Protein AF-A0A7C1S5N8-F1 (afdb_monomer)

Secondary structure (DSSP, 8-state):
----GGG--TTSTTHHHHHHHHHHHHHSTT-SEEEEE---TTS-SS--S-EEEEE-SS-HHHHHHHHHH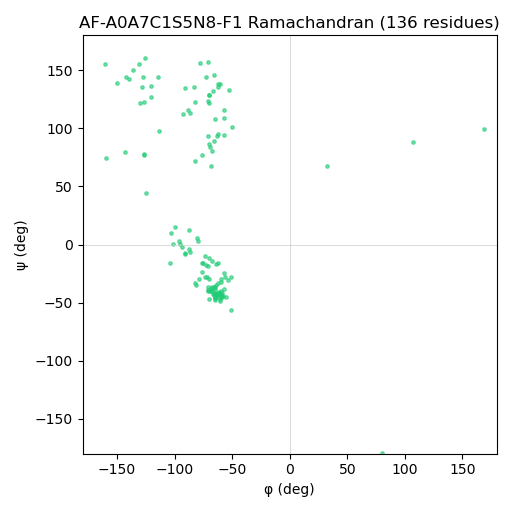HHHHHHHTTTTTS--PPPGGGTS--HHHHHHHHHHHHHHHH-TTS-----------SS--GGGTTTS--

pLDDT: mean 78.37, std 20.84, range [28.42, 96.88]

Nearest PDB structures (foldseek):
  3iuu-assembly1_A  TM=7.933E-01  e=8.643E-03  Chelativorans sp. BNC1
  7ylq-assembly1_B  TM=8.996E-01  e=4.221E-02  Sphingomonas sp. ACM-3962
  7ylq-assembly1_A  TM=8.080E-01  e=1.026E-01  Sphingomonas sp. ACM-3962
  1pu1-assembly1_A  TM=5.422E-01  e=1.473E+00  Methanothermobacter thermautotrophicus

Sequence (138 aa):
MLPHMLCQSPAHQPMKDIMDLTIVLKNSSVVLNASIIGGFPLADIPHSCLSAIVISDNGTNEAQKCCDELLDMSWVRRADFIYQIDPLFCTYIPLWILVLTIQKRANKLKNPAAPIRDLRFTSASYGKCTRCFDSMGS

Mean predicted aligned error: 13.83 Å

Solvent-accessible surface area (backbone atoms only — not comparable to full-atom values): 8488 Å² total; per-residue (Å²): 97,69,45,36,78,90,34,54,45,63,92,37,75,58,31,25,64,57,51,51,51,36,52,54,50,37,73,35,94,73,26,74,36,50,48,77,41,57,51,41,70,88,52,98,54,100,80,28,39,44,47,68,48,56,39,45,74,96,51,69,67,61,26,47,50,55,34,49,50,57,51,49,56,50,58,74,44,51,72,60,25,57,77,80,77,78,64,68,71,77,78,41,81,53,66,64,61,56,50,50,52,51,50,52,51,52,50,45,73,75,38,80,84,62,76,83,75,82,75,75,75,78,75,76,68,85,70,84,78,62,78,83,70,69,82,83,75,131

Foldseek 3Di:
DQFDPVQCDCVDPPNVVLVVLQVVLCPDLAFVHKDWDNFDNPDPDPDRHTAIDTHHDPDPPSRVVSRCVSVVSCVVCVVRSDDDDDDPCVVDPDVVVVVVVVVVVVVCVVCVPDPPPPPPPPPPPPDPPVVPPPPPDD

Structure (mmCIF, N/CA/C/O backbone):
data_AF-A0A7C1S5N8-F1
#
_entry.id   AF-A0A7C1S5N8-F1
#
loop_
_atom_site.group_PDB
_atom_site.id
_atom_site.type_symbol
_atom_site.label_atom_id
_atom_site.label_alt_id
_atom_site.label_comp_id
_atom_site.label_asym_id
_atom_site.label_entity_id
_atom_site.label_seq_id
_atom_site.pdbx_PDB_ins_code
_atom_site.Cartn_x
_atom_site.Cartn_y
_atom_site.Cartn_z
_atom_site.occupancy
_atom_site.B_iso_or_equiv
_atom_site.auth_seq_id
_atom_site.auth_comp_id
_atom_site.auth_asym_id
_atom_site.auth_atom_id
_atom_site.pdbx_PDB_model_num
ATOM 1 N N . MET A 1 1 ? -1.378 -7.671 -0.344 1.00 88.56 1 MET A N 1
ATOM 2 C CA . MET A 1 1 ? -0.650 -7.650 -1.641 1.00 88.56 1 MET A CA 1
ATOM 3 C C . MET A 1 1 ? 0.799 -7.232 -1.417 1.00 88.56 1 MET A C 1
ATOM 5 O O . MET A 1 1 ? 1.068 -6.620 -0.388 1.00 88.56 1 MET A O 1
ATOM 9 N N . LEU A 1 2 ? 1.702 -7.523 -2.359 1.00 91.38 2 LEU A N 1
ATOM 10 C CA . LEU A 1 2 ? 3.128 -7.181 -2.274 1.00 91.38 2 LEU A CA 1
ATOM 11 C C . LEU A 1 2 ? 3.487 -6.138 -3.347 1.00 91.38 2 LEU A C 1
ATOM 13 O O . LEU A 1 2 ? 3.671 -6.515 -4.505 1.00 91.38 2 LEU A O 1
ATOM 17 N N . PRO A 1 3 ? 3.542 -4.839 -3.009 1.00 93.31 3 PRO A N 1
ATOM 18 C CA . PRO A 1 3 ? 3.917 -3.815 -3.974 1.00 93.31 3 PRO A CA 1
ATOM 19 C C . PRO A 1 3 ? 5.415 -3.872 -4.279 1.00 93.31 3 PRO A C 1
ATOM 21 O O . PRO A 1 3 ? 6.226 -4.124 -3.385 1.00 93.31 3 PRO A O 1
ATOM 24 N N . HIS A 1 4 ? 5.800 -3.596 -5.527 1.00 93.56 4 HIS A N 1
ATOM 25 C CA . HIS A 1 4 ? 7.209 -3.522 -5.902 1.00 93.56 4 HIS A CA 1
ATOM 26 C C . HIS A 1 4 ? 7.920 -2.418 -5.106 1.00 93.56 4 HIS A C 1
ATOM 28 O O . HIS A 1 4 ? 7.383 -1.322 -4.957 1.00 93.56 4 HIS A O 1
ATOM 34 N N . MET A 1 5 ? 9.144 -2.673 -4.630 1.00 91.75 5 MET A N 1
ATOM 35 C CA . MET A 1 5 ? 9.863 -1.764 -3.721 1.00 91.75 5 MET A CA 1
ATOM 36 C C . MET A 1 5 ? 10.040 -0.349 -4.308 1.00 91.75 5 MET A C 1
ATOM 38 O O . MET A 1 5 ? 9.858 0.645 -3.613 1.00 91.75 5 MET A O 1
ATOM 42 N N . LEU A 1 6 ? 10.298 -0.251 -5.618 1.00 91.94 6 LEU A N 1
ATOM 43 C CA . LEU A 1 6 ? 10.418 1.030 -6.337 1.00 91.94 6 LEU A CA 1
ATOM 44 C C . LEU A 1 6 ? 9.093 1.801 -6.507 1.00 91.94 6 LEU A C 1
ATOM 46 O O . LEU A 1 6 ? 9.113 2.969 -6.879 1.00 91.94 6 LEU A O 1
ATOM 50 N N . CYS A 1 7 ? 7.950 1.177 -6.226 1.00 93.62 7 CYS A N 1
ATOM 51 C CA . CYS A 1 7 ? 6.618 1.775 -6.353 1.00 93.62 7 CYS A CA 1
ATOM 52 C C . CYS A 1 7 ? 6.021 2.187 -4.994 1.00 93.62 7 CYS A C 1
ATOM 54 O O . CYS A 1 7 ? 4.840 2.513 -4.918 1.00 93.62 7 CYS A O 1
ATOM 56 N N . GLN A 1 8 ? 6.810 2.159 -3.913 1.00 93.75 8 GLN A N 1
ATOM 57 C CA . GLN A 1 8 ? 6.351 2.488 -2.555 1.00 93.75 8 GLN A CA 1
ATOM 58 C C . GLN A 1 8 ? 6.575 3.961 -2.160 1.00 93.75 8 GLN A C 1
ATOM 60 O O . GLN A 1 8 ? 6.218 4.357 -1.053 1.00 93.75 8 GLN A O 1
ATOM 65 N N . SER A 1 9 ? 7.176 4.781 -3.028 1.00 93.75 9 SER A N 1
ATOM 66 C CA . SER A 1 9 ? 7.490 6.178 -2.704 1.00 93.75 9 SER A CA 1
ATOM 67 C C . SER A 1 9 ? 6.224 7.046 -2.603 1.00 93.75 9 SER A C 1
ATOM 69 O O . SER A 1 9 ? 5.471 7.092 -3.576 1.00 93.75 9 SER A O 1
ATOM 71 N N . PRO A 1 10 ? 6.029 7.820 -1.513 1.00 93.31 10 PRO A N 1
ATOM 72 C CA . PRO A 1 10 ? 4.936 8.793 -1.407 1.00 93.31 10 PRO A CA 1
ATOM 73 C C . PRO A 1 10 ? 4.929 9.844 -2.519 1.00 93.31 10 PRO A C 1
ATOM 75 O O . PRO A 1 10 ? 3.903 10.456 -2.791 1.00 93.31 10 PRO A O 1
ATOM 78 N N . ALA A 1 11 ? 6.088 10.109 -3.126 1.00 94.06 11 ALA A N 1
ATOM 79 C CA . ALA A 1 11 ? 6.240 11.173 -4.112 1.00 94.06 11 ALA A CA 1
ATOM 80 C C . ALA A 1 11 ? 5.639 10.813 -5.480 1.00 94.06 11 ALA A C 1
ATOM 82 O O . ALA A 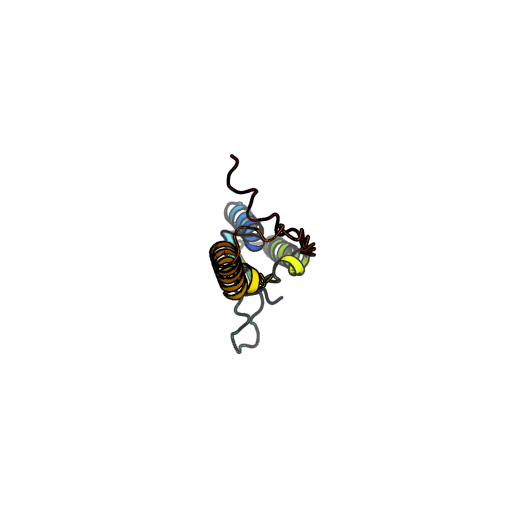1 11 ? 5.443 11.694 -6.320 1.00 94.06 11 ALA A O 1
ATOM 83 N N . HIS A 1 12 ? 5.362 9.531 -5.728 1.00 93.19 12 HIS A N 1
ATOM 84 C CA . HIS A 1 12 ? 4.948 9.035 -7.033 1.00 93.19 12 HIS A CA 1
ATOM 85 C C . HIS A 1 12 ? 3.709 8.150 -6.937 1.00 93.19 12 HIS A C 1
ATOM 87 O O . HIS A 1 12 ? 3.414 7.535 -5.912 1.00 93.19 12 HIS A O 1
ATOM 93 N N . GLN A 1 13 ? 2.980 8.074 -8.048 1.00 93.69 13 GLN A N 1
ATOM 94 C CA . GLN A 1 13 ? 1.915 7.091 -8.179 1.00 93.69 13 GLN A CA 1
ATOM 95 C C . GLN A 1 13 ? 2.503 5.672 -8.179 1.00 93.69 13 GLN A C 1
ATOM 97 O O . GLN A 1 13 ? 3.601 5.476 -8.711 1.00 93.69 13 GLN A O 1
ATOM 102 N N . PRO A 1 14 ? 1.788 4.684 -7.615 1.00 93.62 14 PRO A N 1
ATOM 103 C CA . PRO A 1 14 ? 0.416 4.771 -7.081 1.00 93.62 14 PRO A CA 1
ATOM 104 C C . PRO A 1 14 ? 0.312 5.124 -5.584 1.00 93.62 14 PRO A C 1
ATOM 106 O O . PRO A 1 14 ? -0.789 5.340 -5.082 1.00 93.62 14 PRO A O 1
ATOM 109 N N . MET A 1 15 ? 1.430 5.171 -4.852 1.00 95.06 15 MET A N 1
ATOM 110 C CA . MET A 1 15 ? 1.416 5.352 -3.394 1.00 95.06 15 MET A CA 1
ATOM 111 C C . MET A 1 15 ? 1.018 6.770 -2.967 1.00 95.06 15 MET A C 1
ATOM 113 O O . MET A 1 15 ? 0.439 6.941 -1.895 1.00 95.06 15 MET A O 1
ATOM 117 N N . LYS A 1 16 ? 1.280 7.776 -3.810 1.00 95.69 16 LYS A N 1
ATOM 118 C CA . LYS A 1 16 ? 0.918 9.171 -3.545 1.00 95.69 16 LYS A CA 1
ATOM 119 C C . LYS A 1 16 ? -0.553 9.329 -3.149 1.00 95.69 16 LYS A C 1
ATOM 121 O O . LYS A 1 16 ? -0.830 9.837 -2.070 1.00 95.69 16 LYS A O 1
ATOM 126 N N . ASP A 1 17 ? -1.484 8.859 -3.981 1.00 95.88 17 ASP A N 1
ATOM 127 C CA . ASP A 1 17 ? -2.918 9.052 -3.724 1.00 95.88 17 ASP A CA 1
ATOM 128 C C . ASP A 1 17 ? -3.375 8.329 -2.444 1.00 95.88 17 ASP A C 1
ATOM 130 O O . ASP A 1 17 ? -4.233 8.819 -1.715 1.00 95.88 17 ASP A O 1
ATOM 134 N N . ILE A 1 18 ? -2.788 7.165 -2.150 1.00 95.94 18 ILE A N 1
ATOM 135 C CA . ILE A 1 18 ? -3.111 6.374 -0.954 1.00 95.94 18 ILE A CA 1
ATOM 136 C C . ILE A 1 18 ? -2.609 7.091 0.309 1.00 95.94 18 ILE A C 1
ATOM 138 O O . ILE A 1 18 ? -3.300 7.132 1.332 1.00 95.94 18 ILE A O 1
ATOM 142 N N . MET A 1 19 ? -1.420 7.700 0.249 1.00 95.88 19 MET A N 1
ATOM 143 C CA . MET A 1 19 ? -0.921 8.535 1.343 1.00 95.88 19 MET A CA 1
ATOM 144 C C . MET A 1 19 ? -1.738 9.816 1.502 1.00 95.88 19 MET A C 1
ATOM 146 O O . MET A 1 19 ? -2.023 10.197 2.634 1.00 95.88 19 MET A O 1
ATOM 150 N N . ASP A 1 20 ? -2.162 10.444 0.406 1.00 96.31 20 ASP A N 1
ATOM 151 C CA . ASP A 1 20 ? -3.028 11.625 0.454 1.00 96.31 20 ASP A CA 1
ATOM 152 C C . ASP A 1 20 ? -4.357 11.297 1.157 1.00 96.31 20 ASP A C 1
ATOM 154 O O . ASP A 1 20 ? -4.759 12.021 2.069 1.00 96.31 20 ASP A O 1
ATOM 158 N N . LEU A 1 21 ? -4.991 10.163 0.828 1.00 94.81 21 LEU A N 1
ATOM 159 C CA . LEU A 1 21 ? -6.176 9.672 1.543 1.00 94.81 21 LEU A CA 1
ATOM 160 C C . LEU A 1 21 ? -5.881 9.430 3.030 1.00 94.81 21 LEU A C 1
ATOM 162 O O . LEU A 1 21 ? -6.646 9.854 3.893 1.00 94.81 21 LEU A O 1
ATOM 166 N N . THR A 1 22 ? -4.739 8.818 3.349 1.00 95.75 22 THR A N 1
ATOM 167 C CA . THR A 1 22 ? -4.312 8.603 4.743 1.00 95.75 22 THR A CA 1
ATOM 168 C C . THR A 1 22 ? -4.167 9.930 5.502 1.00 95.75 22 THR A C 1
ATOM 170 O O . THR A 1 22 ? -4.570 10.026 6.661 1.00 95.75 22 THR A O 1
ATOM 173 N N . ILE A 1 23 ? -3.632 10.976 4.863 1.00 95.06 23 ILE A N 1
ATOM 174 C CA . ILE A 1 23 ? -3.500 12.320 5.445 1.00 95.06 23 ILE A CA 1
ATOM 175 C C . ILE A 1 23 ? -4.876 12.952 5.674 1.00 95.06 23 ILE A C 1
ATOM 177 O O . ILE A 1 23 ? -5.097 13.541 6.733 1.00 95.06 23 ILE A O 1
ATOM 181 N N . VAL A 1 24 ? -5.802 12.815 4.722 1.00 95.00 24 VAL A N 1
ATOM 182 C CA . VAL A 1 24 ? -7.185 13.299 4.866 1.00 95.00 24 VAL A CA 1
ATOM 183 C C . VAL A 1 24 ? -7.872 12.618 6.047 1.00 95.00 24 VAL A C 1
ATOM 185 O O . VAL A 1 24 ? -8.422 13.308 6.904 1.00 95.00 24 VAL A O 1
ATOM 188 N N . LEU A 1 25 ? -7.780 11.289 6.142 1.00 91.81 25 LEU A N 1
ATOM 189 C CA . LEU A 1 25 ? -8.348 10.520 7.250 1.00 91.81 25 LEU A CA 1
ATOM 190 C C . LEU A 1 25 ? -7.743 10.943 8.587 1.00 91.81 25 LEU A C 1
ATOM 192 O O . LEU A 1 25 ? -8.481 11.235 9.523 1.00 91.81 25 LEU A O 1
ATOM 196 N N . LYS A 1 26 ? -6.416 11.076 8.661 1.00 90.62 26 LYS A 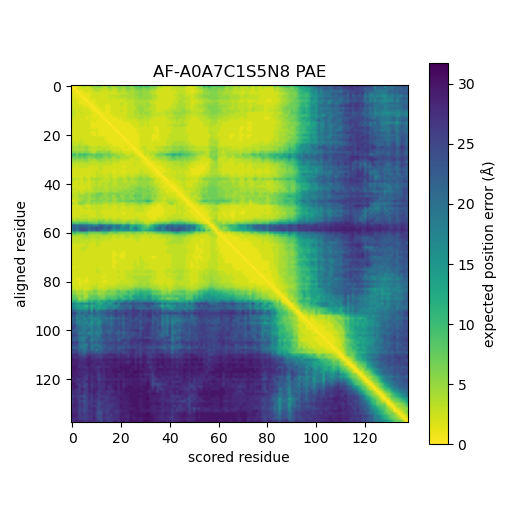N 1
ATOM 197 C CA . LYS A 1 26 ? -5.714 11.528 9.871 1.00 90.62 26 LYS A CA 1
ATOM 198 C C . LYS A 1 26 ? -6.150 12.925 10.334 1.00 90.62 26 LYS A C 1
ATOM 200 O O . LYS A 1 26 ? -6.128 13.201 11.525 1.00 90.62 26 LYS A O 1
ATOM 205 N N . ASN A 1 27 ? -6.514 13.809 9.406 1.00 91.25 27 ASN A N 1
ATOM 206 C CA . ASN A 1 27 ? -6.984 15.161 9.723 1.00 91.25 27 ASN A CA 1
ATOM 207 C C . ASN A 1 27 ? -8.495 15.225 10.011 1.00 91.25 27 ASN A C 1
ATOM 209 O O . ASN A 1 27 ? -9.001 16.284 10.381 1.00 91.25 27 ASN A O 1
ATOM 213 N N . SER A 1 28 ? -9.225 14.126 9.818 1.00 86.25 28 SER A N 1
ATOM 214 C CA . SER A 1 28 ? -10.644 14.038 10.154 1.00 86.25 28 SER A CA 1
ATOM 215 C C . SER A 1 28 ? -10.839 13.834 11.659 1.00 86.25 28 SER A C 1
ATOM 217 O O . SER A 1 28 ? -9.980 13.285 12.339 1.00 86.25 28 SER A O 1
ATOM 219 N N . SER A 1 29 ? -12.004 14.210 12.187 1.00 84.69 29 SER A N 1
ATOM 220 C CA . SER A 1 29 ? -12.378 13.909 13.577 1.00 84.69 29 SER A CA 1
ATOM 221 C C . SER A 1 29 ? -12.880 12.472 13.779 1.00 84.69 29 SER A C 1
ATOM 223 O O . SER A 1 29 ? -13.351 12.145 14.864 1.00 84.69 29 SER A O 1
ATOM 225 N N . VAL A 1 30 ? -12.865 11.638 12.731 1.00 84.44 30 VAL A N 1
ATOM 226 C CA . VAL A 1 30 ? -13.407 10.267 12.752 1.00 84.44 30 VAL A CA 1
ATOM 227 C C . VAL A 1 30 ? -12.401 9.286 13.354 1.00 84.44 30 VAL A C 1
ATOM 229 O O . VAL A 1 30 ? -12.785 8.322 14.012 1.00 84.44 30 VAL A O 1
ATOM 232 N N . VAL A 1 31 ? -11.106 9.533 13.148 1.00 90.06 31 VAL A N 1
ATOM 233 C CA . VAL A 1 31 ? -10.016 8.674 13.620 1.00 90.06 31 VAL A CA 1
ATOM 234 C C . VAL A 1 31 ? -9.009 9.511 14.402 1.00 90.06 31 VAL A C 1
ATOM 236 O O . VAL A 1 31 ? -8.742 10.659 14.067 1.00 90.06 31 VAL A O 1
ATOM 239 N N . LEU A 1 32 ? -8.432 8.932 15.451 1.00 91.31 32 LEU A N 1
ATOM 240 C CA . LEU A 1 32 ? -7.333 9.532 16.206 1.00 91.31 32 LEU A CA 1
ATOM 241 C C . LEU A 1 32 ? -6.039 9.535 15.390 1.00 91.31 32 LEU A C 1
ATOM 243 O O . LEU A 1 32 ? -5.228 10.452 15.507 1.00 91.31 32 LEU A O 1
ATOM 247 N N . ASN A 1 33 ? -5.813 8.479 14.603 1.00 92.31 33 ASN A N 1
ATOM 248 C CA . ASN A 1 33 ? -4.643 8.372 13.741 1.00 92.31 33 ASN A CA 1
ATOM 249 C C . ASN A 1 3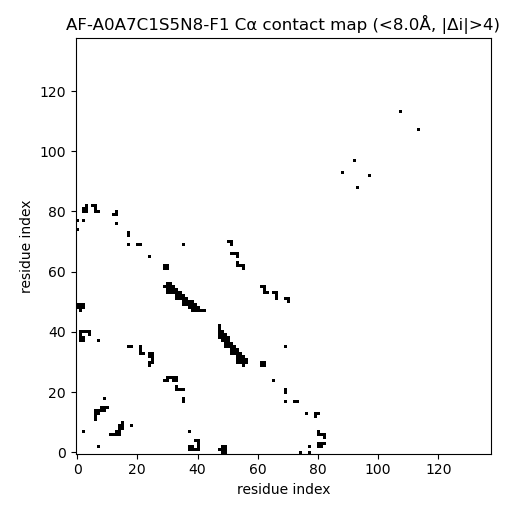3 ? -4.852 7.340 12.624 1.00 92.31 33 ASN A C 1
ATOM 251 O O . ASN A 1 33 ? -5.614 6.388 12.783 1.00 92.31 33 ASN A O 1
ATOM 255 N N . ALA A 1 34 ? -4.122 7.495 11.522 1.00 94.19 34 ALA A N 1
ATOM 256 C CA . ALA A 1 34 ? -4.082 6.543 10.419 1.00 94.19 34 ALA A CA 1
ATOM 257 C C . ALA A 1 34 ? -2.663 6.448 9.841 1.00 94.19 34 ALA A C 1
ATOM 259 O O . ALA A 1 34 ? -1.921 7.432 9.790 1.00 94.19 34 ALA A O 1
ATOM 260 N N . SER A 1 35 ? -2.256 5.257 9.416 1.00 94.62 35 SER A N 1
ATOM 261 C CA . SER A 1 35 ? -0.953 4.993 8.805 1.00 94.62 35 SER A CA 1
ATOM 262 C C . SER A 1 35 ? -1.044 3.847 7.806 1.00 94.62 35 SER A C 1
ATOM 264 O O . SER A 1 35 ? -1.688 2.835 8.066 1.00 94.62 35 SER A O 1
ATOM 266 N N . ILE A 1 36 ? -0.363 3.997 6.672 1.00 94.75 36 ILE A N 1
ATOM 267 C CA . ILE A 1 36 ? -0.272 2.991 5.613 1.00 94.75 36 ILE A CA 1
ATOM 268 C C . ILE A 1 36 ? 1.195 2.613 5.409 1.00 94.75 36 ILE A C 1
ATOM 270 O O . ILE A 1 36 ? 2.075 3.475 5.396 1.00 94.75 36 ILE A O 1
ATOM 274 N N . ILE A 1 37 ? 1.473 1.319 5.276 1.00 92.56 37 ILE A N 1
ATOM 275 C CA . ILE A 1 37 ? 2.826 0.773 5.164 1.00 92.56 37 ILE A CA 1
ATOM 276 C C . ILE A 1 37 ? 2.886 -0.085 3.905 1.00 92.56 37 ILE A C 1
ATOM 278 O O . ILE A 1 37 ? 2.140 -1.052 3.780 1.00 92.56 37 ILE A O 1
ATOM 282 N N . GLY A 1 38 ? 3.803 0.235 2.985 1.00 91.81 38 GLY A N 1
ATOM 283 C CA . GLY A 1 38 ? 3.984 -0.498 1.723 1.00 91.81 38 GLY A CA 1
ATOM 284 C C . GLY A 1 38 ? 4.400 -1.966 1.890 1.00 91.81 38 GLY A C 1
ATOM 285 O O . GLY A 1 38 ? 4.252 -2.758 0.966 1.00 91.81 38 GLY A O 1
ATOM 286 N N . GLY A 1 39 ? 4.874 -2.352 3.072 1.00 90.75 39 GLY A N 1
ATOM 287 C CA . GLY A 1 39 ? 5.360 -3.698 3.357 1.00 90.75 39 GLY A CA 1
ATOM 288 C C . GLY A 1 39 ? 6.786 -3.927 2.855 1.00 90.75 39 GLY A C 1
ATOM 289 O O . GLY A 1 39 ? 7.426 -3.042 2.286 1.00 90.75 39 GLY A O 1
ATOM 290 N N . PHE A 1 40 ? 7.290 -5.139 3.071 1.00 91.12 40 PHE A N 1
ATOM 291 C CA . PHE A 1 40 ? 8.687 -5.501 2.827 1.00 91.12 40 PHE A CA 1
ATOM 292 C C . PHE A 1 40 ? 8.761 -6.733 1.917 1.00 91.12 40 PHE A C 1
ATOM 294 O O . PHE A 1 40 ? 8.996 -7.836 2.403 1.00 91.12 40 PHE A O 1
ATOM 301 N N . PRO A 1 41 ? 8.565 -6.584 0.593 1.00 89.81 41 PRO A N 1
ATOM 302 C CA . PRO A 1 41 ? 8.388 -7.717 -0.322 1.00 89.81 41 PRO A CA 1
ATOM 303 C C . PRO A 1 41 ? 9.612 -8.637 -0.442 1.00 89.81 41 PRO A C 1
ATOM 305 O O . PRO A 1 41 ? 9.475 -9.755 -0.923 1.00 89.81 41 PRO A O 1
ATOM 308 N N . LEU A 1 42 ? 10.795 -8.174 -0.022 1.00 91.62 42 LEU A N 1
ATOM 309 C CA . LEU A 1 42 ? 12.034 -8.960 -0.008 1.00 91.62 42 LEU A CA 1
ATOM 310 C C . LEU A 1 42 ? 12.406 -9.493 1.386 1.00 91.62 42 LEU A C 1
ATOM 312 O O . LEU A 1 42 ? 13.452 -10.119 1.529 1.00 91.62 42 LEU A O 1
ATOM 316 N N . ALA A 1 43 ? 11.605 -9.214 2.418 1.00 91.31 43 ALA A N 1
ATOM 317 C CA . ALA A 1 43 ? 11.861 -9.721 3.761 1.00 91.31 43 ALA A CA 1
ATOM 318 C C . ALA A 1 43 ? 11.325 -11.150 3.914 1.00 91.31 43 ALA A C 1
ATOM 320 O O . ALA A 1 43 ? 10.191 -11.439 3.529 1.00 91.31 43 ALA A O 1
ATOM 321 N N . ASP A 1 44 ? 12.125 -12.017 4.531 1.00 92.50 44 ASP A N 1
ATOM 322 C CA . ASP A 1 44 ? 11.743 -13.389 4.878 1.00 92.50 44 ASP A CA 1
ATOM 323 C C . ASP A 1 44 ? 10.943 -13.409 6.192 1.00 92.50 44 ASP A C 1
ATOM 325 O O . ASP A 1 44 ? 11.451 -13.744 7.262 1.00 92.50 44 ASP A O 1
ATOM 329 N N . ILE A 1 45 ? 9.696 -12.931 6.129 1.00 90.88 45 ILE A N 1
ATOM 330 C CA . ILE A 1 45 ? 8.756 -12.897 7.257 1.00 90.88 45 ILE A CA 1
ATOM 331 C C . ILE A 1 45 ? 7.353 -13.348 6.812 1.00 90.88 45 ILE A C 1
ATOM 333 O O . ILE A 1 45 ? 6.965 -13.083 5.672 1.00 90.88 45 ILE A O 1
ATOM 337 N N . PRO A 1 46 ? 6.537 -13.952 7.701 1.00 85.88 46 PRO A N 1
ATOM 338 C CA . PRO A 1 46 ? 5.205 -14.455 7.338 1.00 85.88 46 PRO A CA 1
ATOM 339 C C . PRO A 1 46 ? 4.232 -13.392 6.801 1.00 85.88 46 PRO A C 1
ATOM 341 O O . PRO A 1 46 ? 3.353 -13.697 5.997 1.00 85.88 46 PRO A O 1
ATOM 344 N N . HIS A 1 47 ? 4.371 -12.139 7.245 1.00 86.50 47 HIS A N 1
ATOM 345 C CA . HIS A 1 47 ? 3.451 -11.047 6.919 1.00 86.50 47 HIS A CA 1
ATOM 346 C C . HIS A 1 47 ? 4.207 -9.840 6.347 1.00 86.50 47 HIS A C 1
ATOM 348 O O . HIS A 1 47 ? 4.424 -8.841 7.024 1.00 86.50 47 HIS A O 1
ATOM 354 N N . SER A 1 48 ? 4.609 -9.933 5.079 1.00 88.25 48 SER A N 1
ATOM 355 C CA . SER A 1 48 ? 5.339 -8.880 4.350 1.00 88.25 48 SER A CA 1
ATOM 356 C C . SER A 1 48 ? 4.450 -7.960 3.496 1.00 88.25 48 SER A C 1
ATOM 358 O O . SER A 1 48 ? 4.954 -7.087 2.787 1.00 88.25 48 SER A O 1
ATOM 360 N N . CYS A 1 49 ? 3.128 -8.149 3.548 1.00 90.06 49 CYS A N 1
ATOM 361 C CA . CYS A 1 49 ? 2.156 -7.429 2.726 1.00 90.06 49 CYS A CA 1
ATOM 362 C C . CYS A 1 49 ? 1.983 -5.955 3.122 1.00 90.06 49 CYS A C 1
ATOM 364 O O . CYS A 1 49 ? 2.179 -5.572 4.277 1.00 90.06 49 CYS A O 1
ATOM 366 N N . LEU A 1 50 ? 1.515 -5.150 2.160 1.00 93.94 50 LEU A N 1
ATOM 367 C CA . LEU A 1 50 ? 0.993 -3.811 2.436 1.00 93.94 50 LEU A CA 1
ATOM 368 C C . LEU A 1 50 ? -0.087 -3.883 3.520 1.00 93.94 50 LEU A C 1
ATOM 370 O O . LEU A 1 50 ? -0.972 -4.738 3.448 1.00 93.94 50 LEU A O 1
ATOM 374 N N . SER A 1 51 ? 0.018 -2.996 4.505 1.00 94.06 51 SER A N 1
ATOM 375 C CA . SER A 1 51 ? -0.790 -3.020 5.725 1.00 94.06 51 SER A CA 1
ATOM 376 C C . SER A 1 51 ? -1.209 -1.606 6.126 1.00 94.06 51 SER A C 1
ATOM 378 O O . SER A 1 51 ? -0.419 -0.669 6.001 1.00 94.06 51 SER A O 1
ATOM 380 N N . ALA A 1 52 ? -2.435 -1.462 6.629 1.00 95.19 52 ALA A N 1
ATOM 381 C CA . ALA A 1 52 ? -2.995 -0.213 7.136 1.00 95.19 52 ALA A CA 1
ATOM 382 C C . ALA A 1 52 ? -3.252 -0.329 8.644 1.00 95.19 52 ALA A C 1
ATOM 384 O O . ALA A 1 52 ? -3.615 -1.394 9.141 1.00 95.19 52 ALA A O 1
ATOM 385 N N . ILE A 1 53 ? -3.047 0.765 9.370 1.00 93.81 53 ILE A N 1
ATOM 386 C CA . ILE A 1 53 ? -3.290 0.876 10.807 1.00 93.81 53 ILE A CA 1
ATOM 387 C C . ILE A 1 53 ? -4.130 2.128 11.020 1.00 93.81 53 ILE A C 1
ATOM 389 O O . ILE A 1 53 ? -3.712 3.224 10.653 1.00 93.81 53 ILE A O 1
ATOM 393 N N . VAL A 1 54 ? -5.303 1.969 11.625 1.00 93.44 54 VAL A N 1
ATOM 394 C CA . VAL A 1 54 ? -6.219 3.066 11.945 1.00 93.44 54 VAL A CA 1
ATOM 395 C C . VAL A 1 54 ? -6.602 2.964 13.415 1.00 93.44 54 VAL A C 1
ATOM 397 O O . VAL A 1 54 ? -6.870 1.876 13.920 1.00 93.44 54 VAL A O 1
ATOM 400 N N . ILE A 1 55 ? -6.595 4.097 14.109 1.00 91.56 55 ILE A N 1
ATOM 401 C CA . ILE A 1 55 ? -6.885 4.215 15.538 1.00 91.56 55 ILE A CA 1
ATOM 402 C C . ILE A 1 55 ? -8.083 5.155 15.679 1.00 91.56 55 ILE A C 1
ATOM 404 O O . ILE A 1 55 ? -8.023 6.269 15.170 1.00 91.56 55 ILE A O 1
ATOM 408 N N . SER A 1 56 ? -9.144 4.750 16.377 1.00 90.31 56 SER A N 1
ATOM 409 C CA . SER A 1 56 ? -10.292 5.600 16.735 1.00 90.31 56 SER A CA 1
ATOM 410 C C . SER A 1 56 ? -10.545 5.573 18.242 1.00 90.31 56 SER A C 1
ATOM 412 O O . SER A 1 56 ? -10.086 4.668 18.940 1.00 90.31 56 SER A O 1
ATOM 414 N N . ASP A 1 57 ? -11.273 6.577 18.733 1.00 84.38 57 ASP A N 1
ATOM 415 C CA . ASP A 1 57 ? -11.837 6.564 20.081 1.00 84.38 57 ASP A CA 1
ATOM 416 C C . ASP A 1 57 ? -13.244 5.951 20.038 1.00 84.38 57 ASP A C 1
ATOM 418 O O . ASP A 1 57 ? -14.025 6.276 19.146 1.00 84.38 57 ASP A O 1
ATOM 422 N N . ASN A 1 58 ? -13.539 5.045 20.974 1.00 67.75 58 ASN A N 1
ATOM 423 C CA . ASN A 1 58 ? -14.852 4.434 21.226 1.00 67.75 58 ASN A CA 1
ATOM 424 C C . ASN A 1 58 ? -15.760 4.233 19.983 1.00 67.75 58 ASN A C 1
ATOM 426 O O . ASN A 1 58 ? -16.824 4.833 19.856 1.00 67.75 58 ASN A O 1
ATOM 430 N N . GLY A 1 59 ? -15.360 3.344 19.067 1.00 63.72 59 GLY A N 1
ATOM 431 C CA . GLY A 1 59 ? -16.155 2.991 17.884 1.00 63.72 59 GLY A CA 1
ATOM 432 C C . GLY A 1 59 ? -15.338 2.182 16.882 1.00 63.72 59 GLY A C 1
ATOM 433 O O . GLY A 1 59 ? -14.521 2.728 16.142 1.00 63.72 59 GLY A O 1
ATOM 434 N N . THR A 1 60 ? -15.502 0.858 16.887 1.00 66.56 60 THR A N 1
ATOM 435 C CA . THR A 1 60 ? -14.722 -0.057 16.033 1.00 66.56 60 THR A CA 1
ATOM 436 C C . THR A 1 60 ? -15.141 -0.006 14.566 1.00 66.56 60 THR A C 1
ATOM 438 O O . THR A 1 60 ? -14.318 -0.249 13.688 1.00 66.56 60 THR A O 1
ATOM 441 N N . ASN A 1 61 ? -16.403 0.323 14.279 1.00 85.19 61 ASN A N 1
ATOM 442 C CA . ASN A 1 61 ? -16.938 0.259 12.920 1.00 85.19 61 ASN A CA 1
ATOM 443 C C . ASN A 1 61 ? -16.364 1.344 12.005 1.00 85.19 61 ASN A C 1
ATOM 445 O O . ASN A 1 61 ? -16.107 1.075 10.836 1.00 85.19 61 ASN A O 1
ATOM 449 N N . GLU A 1 62 ? -16.167 2.560 12.501 1.00 87.12 62 GLU A N 1
ATOM 450 C CA . GLU A 1 62 ? -15.648 3.680 11.715 1.00 87.12 62 GLU A CA 1
ATOM 451 C C . GLU A 1 62 ? -14.169 3.479 11.374 1.00 87.12 62 GLU A C 1
ATOM 453 O O . GLU A 1 62 ? -13.793 3.588 10.209 1.00 87.12 62 GLU A O 1
ATOM 458 N N . ALA A 1 63 ? -13.342 3.098 12.356 1.00 90.19 63 ALA A N 1
ATOM 459 C CA . ALA A 1 63 ? -11.933 2.788 12.108 1.00 90.19 63 ALA A CA 1
ATOM 460 C C . ALA A 1 63 ? -11.762 1.610 11.148 1.00 90.19 63 ALA A C 1
ATOM 462 O O . ALA A 1 63 ? -10.909 1.671 10.262 1.00 90.19 63 ALA A O 1
ATOM 463 N N . GLN A 1 64 ? -12.582 0.564 11.295 1.00 92.12 64 GLN A N 1
ATOM 464 C CA . GLN A 1 64 ? -12.542 -0.577 10.388 1.00 92.12 64 GLN A CA 1
ATOM 465 C C . GLN A 1 64 ? -12.895 -0.151 8.961 1.00 92.12 64 GLN A C 1
ATOM 467 O O . GLN A 1 64 ? -12.145 -0.470 8.049 1.00 92.12 64 GLN A O 1
ATOM 472 N N . LYS A 1 65 ? -13.947 0.656 8.769 1.00 93.00 65 LYS A N 1
ATOM 473 C CA . LYS A 1 65 ? -14.311 1.190 7.446 1.00 93.00 65 LYS A CA 1
ATOM 474 C C . LYS A 1 65 ? -13.183 2.000 6.813 1.00 93.00 65 LYS A C 1
ATOM 476 O O . LYS A 1 65 ? -12.898 1.806 5.640 1.00 93.00 65 LYS A O 1
ATOM 481 N N . CYS A 1 66 ? -12.525 2.874 7.574 1.00 93.25 66 CYS A N 1
ATOM 482 C CA . CYS A 1 66 ? -11.387 3.645 7.067 1.00 93.25 66 CYS A CA 1
ATOM 483 C C . CYS A 1 66 ? -10.187 2.749 6.718 1.00 93.25 66 CYS A C 1
ATOM 485 O O . CYS A 1 66 ? -9.475 3.009 5.749 1.00 93.25 66 CYS A O 1
ATOM 487 N N . CYS A 1 67 ? -9.951 1.695 7.504 1.00 94.75 67 CYS A N 1
ATOM 488 C CA . CYS A 1 67 ? -8.913 0.706 7.224 1.00 94.75 67 CYS A CA 1
ATOM 489 C C . CYS A 1 67 ? -9.221 -0.061 5.931 1.00 94.75 67 CYS A C 1
ATOM 491 O O . CYS A 1 67 ? -8.365 -0.152 5.049 1.00 94.75 67 CYS A O 1
ATOM 493 N N . ASP A 1 68 ? -10.456 -0.541 5.796 1.00 95.50 68 ASP A N 1
ATOM 494 C CA . ASP A 1 68 ? -10.940 -1.257 4.618 1.00 95.50 68 ASP A CA 1
ATOM 495 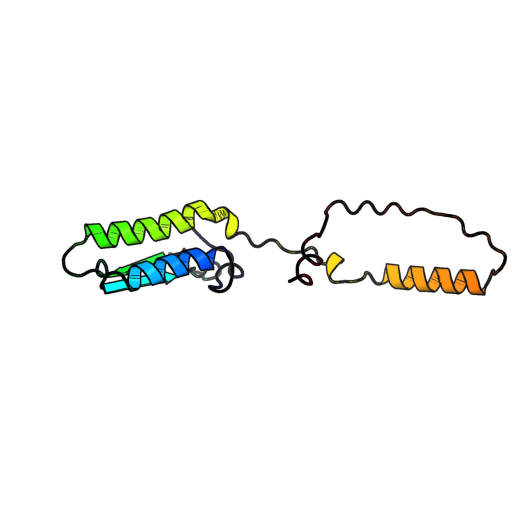C C . ASP A 1 68 ? -10.864 -0.363 3.376 1.00 95.50 68 ASP A C 1
ATOM 497 O O . ASP A 1 68 ? -10.349 -0.796 2.354 1.00 95.50 68 ASP A O 1
ATOM 501 N N . GLU A 1 69 ? -11.246 0.914 3.477 1.00 95.50 69 GLU A N 1
ATOM 502 C CA . GLU A 1 69 ? -11.157 1.885 2.378 1.00 95.50 69 GLU A CA 1
ATOM 503 C C . GLU A 1 69 ? -9.716 2.060 1.865 1.00 95.50 69 GLU A C 1
ATOM 505 O O . GLU A 1 69 ? -9.467 2.019 0.656 1.00 95.50 69 GLU A O 1
ATOM 510 N N . LEU A 1 70 ? -8.739 2.199 2.771 1.00 95.62 70 LEU A N 1
ATOM 511 C CA . LEU A 1 70 ? -7.319 2.299 2.412 1.00 95.62 70 LEU A CA 1
ATOM 512 C C . LEU A 1 70 ? -6.804 1.020 1.738 1.00 95.62 70 LEU A C 1
ATOM 514 O O . LEU A 1 70 ? -6.048 1.079 0.757 1.00 95.62 70 LEU A O 1
ATOM 518 N N . LEU A 1 71 ? -7.188 -0.143 2.265 1.00 95.94 71 LEU A N 1
ATOM 519 C CA . LEU A 1 71 ? -6.769 -1.440 1.738 1.00 95.94 71 LEU A CA 1
ATOM 520 C C . LEU A 1 71 ? -7.427 -1.741 0.390 1.00 95.94 71 LEU A C 1
ATOM 522 O O . LEU A 1 71 ? -6.740 -2.204 -0.524 1.00 95.94 71 LEU A O 1
ATOM 526 N N . ASP A 1 72 ? -8.703 -1.412 0.229 1.00 96.88 72 ASP A N 1
ATOM 527 C CA . ASP A 1 72 ? -9.463 -1.579 -1.006 1.00 96.88 72 ASP A CA 1
ATOM 528 C C . ASP A 1 72 ? -8.913 -0.686 -2.112 1.00 96.88 72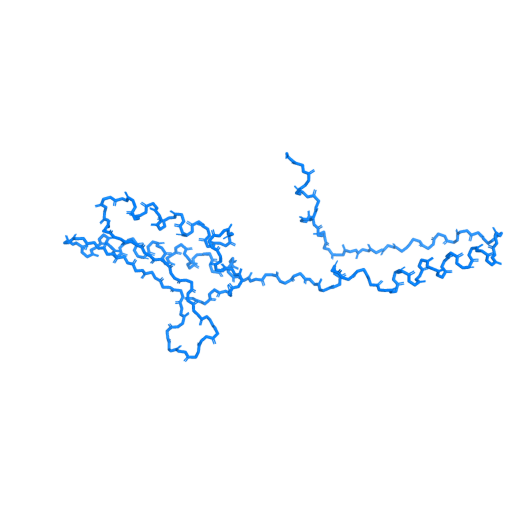 ASP A C 1
ATOM 530 O O . ASP A 1 72 ? -8.643 -1.169 -3.215 1.00 96.88 72 ASP A O 1
ATOM 534 N N . MET A 1 73 ? -8.645 0.591 -1.820 1.00 95.81 73 MET A N 1
ATOM 535 C CA . MET A 1 73 ? -7.993 1.496 -2.770 1.00 95.81 73 MET A CA 1
ATOM 536 C C . MET A 1 73 ? -6.656 0.922 -3.246 1.00 95.81 73 MET A C 1
ATOM 538 O O . MET A 1 73 ? -6.357 0.903 -4.445 1.00 95.81 73 MET A O 1
ATOM 542 N N . SER A 1 74 ? -5.864 0.409 -2.305 1.00 95.12 74 SER A N 1
ATOM 543 C CA . SER A 1 74 ? -4.578 -0.217 -2.600 1.00 95.12 74 SER A CA 1
ATOM 544 C C . SER A 1 74 ? -4.757 -1.472 -3.468 1.00 95.12 74 SER A C 1
ATOM 546 O O . SER A 1 74 ? -4.037 -1.664 -4.449 1.00 95.12 74 SER A O 1
ATOM 548 N N . TRP A 1 75 ? -5.747 -2.310 -3.160 1.00 95.56 75 TRP A N 1
ATOM 549 C CA . TRP A 1 75 ? -6.034 -3.556 -3.872 1.00 95.56 75 TRP A CA 1
ATOM 550 C C . TRP A 1 75 ? -6.565 -3.345 -5.294 1.00 95.56 75 TRP A C 1
ATOM 552 O O . TRP A 1 75 ? -6.173 -4.065 -6.224 1.00 95.56 75 TRP A O 1
ATOM 562 N N . VAL A 1 76 ? -7.430 -2.350 -5.493 1.00 96.50 76 VAL A N 1
ATOM 563 C CA . VAL A 1 76 ? -7.924 -1.944 -6.818 1.00 96.50 76 VAL A CA 1
ATOM 564 C C . VAL A 1 76 ? -6.751 -1.533 -7.706 1.00 96.50 76 VAL A C 1
ATOM 566 O O . VAL A 1 76 ? -6.672 -1.963 -8.856 1.00 96.50 76 VAL A O 1
ATOM 569 N N . ARG A 1 77 ? -5.784 -0.799 -7.147 1.00 94.50 77 ARG A N 1
ATOM 570 C CA . ARG A 1 77 ? -4.589 -0.309 -7.852 1.00 94.50 77 ARG A CA 1
ATOM 571 C C . ARG A 1 77 ? -3.413 -1.283 -7.860 1.00 94.50 77 ARG A C 1
ATOM 573 O O . ARG A 1 77 ? -2.312 -0.910 -8.250 1.00 94.50 77 ARG A O 1
ATOM 580 N N . ARG A 1 78 ? -3.605 -2.552 -7.485 1.00 94.94 78 ARG A N 1
ATOM 581 C CA . ARG A 1 78 ? -2.512 -3.546 -7.399 1.00 94.94 78 ARG A CA 1
ATOM 582 C C . ARG A 1 78 ? -1.676 -3.684 -8.680 1.00 94.94 78 ARG A C 1
ATOM 584 O O . ARG A 1 78 ? -0.496 -4.000 -8.592 1.00 94.94 78 ARG A O 1
ATOM 591 N N . ALA A 1 79 ? -2.270 -3.455 -9.854 1.00 95.06 79 ALA A N 1
ATOM 592 C CA . ALA A 1 79 ? -1.562 -3.504 -11.134 1.00 95.06 79 ALA A CA 1
ATOM 593 C C . ALA A 1 79 ? -0.578 -2.331 -11.315 1.00 95.06 79 ALA A C 1
ATOM 595 O O . ALA A 1 79 ? 0.471 -2.506 -11.930 1.00 95.06 79 ALA A O 1
ATOM 596 N N . ASP A 1 80 ? -0.872 -1.173 -10.720 1.00 94.56 80 ASP A N 1
ATOM 597 C CA . ASP A 1 80 ? -0.031 0.029 -10.792 1.00 94.56 80 ASP A CA 1
ATOM 598 C C . ASP A 1 80 ? 1.242 -0.109 -9.940 1.00 94.56 80 ASP A C 1
ATOM 600 O O . ASP A 1 80 ? 2.218 0.612 -10.135 1.00 94.56 80 ASP A O 1
ATOM 604 N N . PHE A 1 81 ? 1.258 -1.059 -9.001 1.00 93.94 81 PHE A N 1
ATOM 605 C CA . PHE A 1 81 ? 2.427 -1.391 -8.187 1.00 93.94 81 PHE A CA 1
ATOM 606 C C . PHE A 1 81 ? 3.436 -2.304 -8.900 1.00 93.94 81 PHE A C 1
ATOM 608 O O . PHE A 1 81 ? 4.411 -2.737 -8.279 1.00 93.94 81 PHE A O 1
ATOM 615 N N . ILE A 1 82 ? 3.222 -2.606 -10.183 1.00 93.19 82 ILE A N 1
ATOM 616 C CA . ILE A 1 82 ? 4.177 -3.328 -11.024 1.00 93.19 82 ILE A CA 1
ATOM 617 C C . ILE A 1 82 ? 5.147 -2.317 -11.633 1.00 93.19 82 ILE A C 1
ATOM 619 O O . ILE A 1 82 ? 4.775 -1.506 -12.483 1.00 93.19 82 ILE A O 1
ATOM 623 N N . TYR A 1 83 ? 6.413 -2.395 -11.227 1.00 91.62 83 TYR A N 1
ATOM 624 C CA . TYR A 1 83 ? 7.458 -1.553 -11.796 1.00 91.62 83 TYR A CA 1
ATOM 625 C C . TYR A 1 83 ? 7.759 -1.963 -13.241 1.00 91.62 83 TYR A C 1
ATOM 627 O O . TYR A 1 83 ? 8.130 -3.105 -13.512 1.00 91.62 83 TYR A O 1
ATOM 635 N N . GLN A 1 84 ? 7.607 -1.014 -14.164 1.00 89.94 84 GLN A N 1
ATOM 636 C CA . GLN A 1 84 ? 7.971 -1.193 -15.565 1.00 89.94 84 GLN A CA 1
ATOM 637 C C . GLN A 1 84 ? 9.434 -0.800 -15.747 1.00 89.94 84 GLN A C 1
ATOM 639 O O . GLN A 1 84 ? 9.807 0.352 -15.534 1.00 89.94 84 GLN A O 1
ATOM 644 N N . ILE A 1 85 ? 10.257 -1.778 -16.114 1.00 87.62 85 ILE A N 1
ATOM 645 C CA . ILE A 1 85 ? 11.680 -1.573 -16.368 1.00 87.62 85 ILE A CA 1
ATOM 646 C C . ILE A 1 85 ? 11.834 -1.031 -17.786 1.00 87.62 85 ILE A C 1
ATOM 648 O O . ILE A 1 85 ? 11.428 -1.690 -18.747 1.00 87.62 85 ILE A O 1
ATOM 652 N N . ASP A 1 86 ? 12.464 0.135 -17.921 1.00 84.75 86 ASP A N 1
ATOM 653 C CA . ASP A 1 86 ? 12.882 0.614 -19.232 1.00 84.75 86 ASP A CA 1
ATOM 654 C C . ASP A 1 86 ? 13.986 -0.299 -19.785 1.00 84.75 86 ASP A C 1
ATOM 656 O O . ASP A 1 86 ? 14.953 -0.615 -19.080 1.00 84.75 86 ASP A O 1
ATOM 660 N N . PRO A 1 87 ? 13.884 -0.742 -21.047 1.00 81.75 87 PRO A N 1
ATOM 661 C CA . PRO A 1 87 ? 14.908 -1.590 -21.617 1.00 81.75 87 PRO A CA 1
ATOM 662 C C . PRO A 1 87 ? 16.265 -0.880 -21.672 1.00 81.75 87 PRO A C 1
ATOM 664 O O . PRO A 1 87 ? 16.381 0.258 -22.131 1.00 81.75 87 PRO A O 1
ATOM 667 N N . LEU A 1 88 ? 17.323 -1.595 -21.282 1.00 80.00 88 LEU A N 1
ATOM 668 C CA . LEU A 1 88 ? 18.680 -1.044 -21.150 1.00 80.00 88 LEU A CA 1
ATOM 669 C C . LEU A 1 88 ? 19.212 -0.386 -22.435 1.00 80.00 88 LEU A C 1
ATOM 671 O O . LEU A 1 88 ? 20.019 0.540 -22.381 1.00 80.00 88 LEU A O 1
ATOM 675 N N . PHE A 1 89 ? 18.751 -0.831 -23.604 1.00 76.88 89 PHE A N 1
ATOM 676 C CA . PHE A 1 89 ? 19.168 -0.284 -24.896 1.00 76.88 89 PHE A CA 1
ATOM 677 C C . PHE A 1 89 ? 18.711 1.161 -25.151 1.00 76.88 89 PHE A C 1
ATOM 679 O O . PHE A 1 89 ? 19.235 1.794 -26.061 1.00 76.88 89 PHE A O 1
ATOM 686 N N . CYS A 1 90 ? 17.772 1.702 -24.370 1.00 64.56 90 CYS A N 1
ATOM 687 C CA . CYS A 1 90 ? 17.430 3.124 -24.427 1.00 64.56 90 CYS A CA 1
ATOM 688 C C . CYS A 1 90 ? 18.438 4.003 -23.669 1.00 64.56 90 CYS A C 1
ATOM 690 O O . CYS A 1 90 ? 18.649 5.150 -24.053 1.00 64.56 90 CYS A O 1
ATOM 692 N N . THR A 1 91 ? 19.079 3.477 -22.621 1.00 62.62 91 THR A N 1
ATOM 693 C CA . THR A 1 91 ? 20.060 4.215 -21.805 1.00 62.62 91 THR A CA 1
ATOM 694 C C . THR A 1 91 ? 21.441 4.234 -22.455 1.00 62.62 91 THR A C 1
ATOM 696 O O . THR A 1 91 ? 22.162 5.228 -22.374 1.00 62.62 91 THR A O 1
ATOM 699 N N . TYR A 1 92 ? 21.814 3.153 -23.137 1.00 67.94 92 TYR A N 1
ATOM 700 C CA . TYR A 1 92 ? 23.056 3.099 -23.893 1.00 67.94 92 TYR A CA 1
ATOM 701 C C . TYR A 1 92 ? 22.790 3.521 -25.332 1.00 67.94 92 TYR A C 1
ATOM 703 O O . TYR A 1 92 ? 22.176 2.760 -26.072 1.00 67.94 92 TYR A O 1
ATOM 711 N N . ILE A 1 93 ? 23.323 4.670 -25.771 1.00 66.31 93 ILE A N 1
ATOM 712 C CA . ILE A 1 93 ? 23.595 4.863 -27.204 1.00 66.31 93 ILE A CA 1
ATOM 713 C C . ILE A 1 93 ? 24.517 3.709 -27.578 1.00 66.31 93 ILE A C 1
ATOM 715 O O . ILE A 1 93 ? 25.659 3.663 -27.106 1.00 66.31 93 ILE A O 1
ATOM 719 N N . PRO A 1 94 ? 24.036 2.725 -28.343 1.00 71.31 94 PRO A N 1
ATOM 720 C CA . PRO A 1 94 ? 24.786 1.508 -28.475 1.00 71.31 94 PRO A CA 1
ATOM 721 C C . PRO A 1 94 ? 26.026 1.848 -29.302 1.00 71.31 94 PRO A C 1
ATOM 723 O O . PRO A 1 94 ? 25.942 2.500 -30.344 1.00 71.31 94 PRO A O 1
ATOM 726 N N . LEU A 1 95 ? 27.195 1.460 -28.785 1.00 68.69 95 LEU A N 1
ATOM 727 C CA . LEU A 1 95 ? 28.509 1.860 -29.300 1.00 68.69 95 LEU A CA 1
ATOM 728 C C . LEU A 1 95 ? 28.632 1.621 -30.815 1.00 68.69 95 LEU A C 1
ATOM 730 O O . LEU A 1 95 ? 29.331 2.352 -31.509 1.00 68.69 95 LEU A O 1
ATOM 734 N N . TRP A 1 96 ? 27.895 0.640 -31.348 1.00 74.31 96 TRP A N 1
ATOM 735 C CA . TRP A 1 96 ? 27.820 0.365 -32.779 1.00 74.31 96 TRP A CA 1
ATOM 736 C C . TRP A 1 96 ? 27.230 1.523 -33.602 1.00 74.31 96 TRP A C 1
ATOM 738 O O . TRP A 1 96 ? 27.701 1.736 -34.711 1.00 74.31 96 TRP A O 1
ATOM 748 N N . ILE A 1 97 ? 26.283 2.326 -33.096 1.00 78.00 97 ILE A N 1
ATOM 749 C CA . ILE A 1 97 ? 25.790 3.534 -33.793 1.00 78.00 97 ILE A CA 1
ATOM 750 C C . ILE A 1 97 ? 26.917 4.564 -33.928 1.00 78.00 97 ILE A C 1
ATOM 752 O O . ILE A 1 97 ? 27.100 5.148 -35.001 1.00 78.00 97 ILE A O 1
ATOM 756 N N . LEU A 1 98 ? 27.719 4.750 -32.876 1.00 74.81 98 LEU A N 1
ATOM 757 C CA . LEU A 1 98 ? 28.903 5.608 -32.927 1.00 74.81 98 LEU A CA 1
ATOM 758 C C . LEU A 1 98 ? 29.944 5.041 -33.905 1.00 74.81 98 LEU A C 1
ATOM 760 O O . LEU A 1 98 ? 30.428 5.770 -34.770 1.00 74.81 98 LEU A O 1
ATOM 764 N N . VAL A 1 99 ? 30.227 3.736 -33.842 1.00 79.38 99 VAL A N 1
ATOM 765 C CA . VAL A 1 99 ? 31.148 3.044 -34.761 1.00 79.38 99 VAL A CA 1
ATOM 766 C C . VAL A 1 99 ? 30.682 3.166 -36.211 1.00 79.38 99 VAL A C 1
ATOM 768 O O . VAL A 1 99 ? 31.492 3.488 -37.075 1.00 79.38 99 VAL A O 1
ATOM 771 N N . LEU A 1 100 ? 29.391 2.997 -36.501 1.00 78.44 100 LEU A N 1
ATOM 772 C CA . LEU A 1 100 ? 28.842 3.167 -37.847 1.00 78.44 100 LEU A CA 1
ATOM 773 C C . LEU A 1 100 ? 28.933 4.614 -38.325 1.00 78.44 100 LEU A C 1
ATOM 775 O O . LEU A 1 100 ? 29.201 4.856 -39.501 1.00 78.44 100 LEU A O 1
ATOM 779 N N . THR A 1 101 ? 28.740 5.584 -37.434 1.00 76.19 101 THR A N 1
ATOM 780 C CA . THR A 1 101 ? 28.894 7.006 -37.766 1.00 76.19 101 THR A CA 1
ATOM 781 C C . THR A 1 101 ? 30.354 7.326 -38.098 1.00 76.19 101 THR A C 1
ATOM 783 O O . THR A 1 101 ? 30.631 7.991 -39.101 1.00 76.19 101 THR A O 1
ATOM 786 N N . ILE A 1 102 ? 31.299 6.779 -37.328 1.00 79.31 102 ILE A N 1
ATOM 787 C CA . ILE A 1 102 ? 32.742 6.893 -37.580 1.00 79.31 102 ILE A CA 1
ATOM 788 C C . ILE A 1 102 ? 33.120 6.193 -38.892 1.00 79.31 102 ILE A C 1
ATOM 790 O O . ILE A 1 102 ? 33.812 6.790 -39.714 1.00 79.31 102 ILE A O 1
ATOM 794 N N . GLN A 1 103 ? 32.624 4.980 -39.149 1.00 74.69 103 GLN A N 1
ATOM 795 C CA . GLN A 1 103 ? 32.869 4.242 -40.393 1.00 74.69 103 GLN A CA 1
ATOM 796 C C . GLN A 1 103 ? 32.294 4.964 -41.616 1.00 74.69 103 GLN A C 1
ATOM 798 O O . GLN A 1 103 ? 32.979 5.081 -42.631 1.00 74.69 103 GLN A O 1
ATOM 803 N N . LYS A 1 104 ? 31.075 5.514 -41.532 1.00 79.38 104 LYS A N 1
ATOM 804 C CA . LYS A 1 104 ? 30.481 6.332 -42.604 1.00 79.38 104 LYS A CA 1
ATOM 805 C C . LYS A 1 104 ? 31.322 7.576 -42.887 1.00 79.38 104 LYS A C 1
ATOM 807 O O . LYS A 1 104 ? 31.570 7.888 -44.052 1.00 79.38 104 LYS A O 1
ATOM 812 N N . ARG A 1 105 ? 31.806 8.260 -41.845 1.00 76.31 105 ARG A N 1
ATOM 813 C CA . ARG A 1 105 ? 32.688 9.429 -41.989 1.00 76.31 105 ARG A CA 1
ATOM 814 C C . ARG A 1 105 ? 34.039 9.043 -42.596 1.00 76.31 105 ARG A C 1
ATOM 816 O O . ARG A 1 105 ? 34.486 9.710 -43.524 1.00 76.31 105 ARG A O 1
ATOM 823 N N . ALA A 1 106 ? 34.645 7.945 -42.147 1.00 76.62 106 ALA A N 1
ATOM 824 C CA . ALA A 1 106 ? 35.896 7.420 -42.692 1.00 76.62 106 ALA A CA 1
ATOM 825 C C . ALA A 1 106 ? 35.761 7.006 -44.168 1.00 76.62 106 ALA A C 1
ATOM 827 O O . ALA A 1 106 ? 36.626 7.333 -44.977 1.00 76.62 106 ALA A O 1
ATOM 828 N N . ASN A 1 107 ? 34.657 6.358 -44.549 1.00 73.94 107 ASN A N 1
ATOM 829 C CA . ASN A 1 107 ? 34.388 5.983 -45.939 1.00 73.94 107 ASN A CA 1
ATOM 830 C C . ASN A 1 107 ? 34.131 7.201 -46.837 1.00 73.94 107 ASN A C 1
ATOM 832 O O . ASN A 1 107 ? 34.618 7.222 -47.963 1.00 73.94 107 ASN A O 1
ATOM 836 N N . LYS A 1 108 ? 33.446 8.242 -46.341 1.00 72.00 108 LYS A N 1
ATOM 837 C CA . LYS A 1 108 ? 33.263 9.508 -47.075 1.00 72.00 108 LYS A CA 1
ATOM 838 C C . LYS A 1 108 ? 34.586 10.246 -47.300 1.00 72.00 108 LYS A C 1
ATOM 840 O O . LYS A 1 108 ? 34.793 10.799 -48.372 1.00 72.00 108 LYS A O 1
ATOM 845 N N . LEU A 1 109 ? 35.487 10.227 -46.313 1.00 71.75 109 LEU A N 1
ATOM 846 C CA . LEU A 1 109 ? 36.834 10.793 -46.451 1.00 71.75 109 LEU A CA 1
ATOM 847 C C . LEU A 1 109 ? 37.696 10.000 -47.444 1.00 71.75 109 LEU A C 1
ATOM 849 O O . LEU A 1 109 ? 38.464 10.599 -48.189 1.00 71.75 109 LEU A O 1
ATOM 853 N N . LYS A 1 110 ? 37.559 8.668 -47.481 1.00 72.69 110 LYS A N 1
ATOM 854 C CA . LYS A 1 110 ? 38.285 7.809 -48.430 1.00 72.69 110 LYS A CA 1
ATOM 855 C C . LYS A 1 110 ? 37.717 7.844 -49.851 1.00 72.69 110 LYS A C 1
ATOM 857 O O . LYS A 1 110 ? 38.448 7.519 -50.779 1.00 72.69 110 LYS A O 1
ATOM 862 N N . ASN A 1 111 ? 36.441 8.192 -50.035 1.00 74.12 111 ASN A N 1
ATOM 863 C CA . ASN A 1 111 ? 35.791 8.138 -51.344 1.00 74.12 111 ASN A CA 1
ATOM 864 C C . ASN A 1 111 ? 34.794 9.304 -51.547 1.00 74.12 111 ASN A C 1
ATOM 866 O O . ASN A 1 111 ? 33.584 9.128 -51.387 1.00 74.12 111 ASN A O 1
ATOM 870 N N . PRO A 1 112 ? 35.280 10.514 -51.886 1.00 65.06 112 PRO A N 1
ATOM 871 C CA . PRO A 1 112 ? 34.459 11.729 -51.935 1.00 65.06 112 PRO A CA 1
ATOM 872 C C . PRO A 1 112 ? 33.462 11.769 -53.106 1.00 65.06 112 PRO A C 1
ATOM 874 O O . PRO A 1 112 ? 32.497 12.526 -53.047 1.00 65.06 112 PRO A O 1
ATOM 877 N N . ALA A 1 113 ? 33.671 10.950 -54.143 1.00 63.44 113 ALA A N 1
ATOM 878 C CA . ALA A 1 113 ? 32.799 10.841 -55.317 1.00 63.44 113 ALA A CA 1
ATOM 879 C C . ALA A 1 113 ? 31.770 9.694 -55.222 1.00 63.44 113 ALA A C 1
ATOM 881 O O . ALA A 1 113 ? 30.997 9.481 -56.155 1.00 63.44 113 ALA A O 1
ATOM 882 N N . ALA A 1 114 ? 31.754 8.931 -54.120 1.00 58.16 114 ALA A N 1
ATOM 883 C CA . ALA A 1 114 ? 30.803 7.838 -53.955 1.00 58.16 114 ALA A CA 1
ATOM 884 C C . ALA A 1 114 ? 29.381 8.398 -53.730 1.00 58.16 114 ALA A C 1
ATOM 886 O O . ALA A 1 114 ? 29.179 9.169 -52.785 1.00 58.16 114 ALA A O 1
ATOM 887 N N . PRO A 1 115 ? 28.381 8.025 -54.554 1.00 56.03 115 PRO A N 1
ATOM 888 C CA . PRO A 1 115 ? 27.013 8.484 -54.365 1.00 56.03 115 PRO A CA 1
ATOM 889 C C . PRO A 1 115 ? 26.489 7.994 -53.014 1.00 56.03 115 PRO A C 1
ATOM 891 O O . PRO A 1 115 ? 26.715 6.844 -52.625 1.00 56.03 115 PRO A O 1
ATOM 894 N N . ILE A 1 116 ? 25.782 8.872 -52.299 1.00 53.56 116 ILE A N 1
ATOM 895 C CA . ILE A 1 116 ? 25.086 8.537 -51.055 1.00 53.56 116 ILE A CA 1
ATOM 896 C C . ILE A 1 116 ? 24.035 7.488 -51.423 1.00 53.56 116 ILE A C 1
ATOM 898 O O . ILE A 1 116 ? 22.954 7.819 -51.900 1.00 53.56 116 ILE A O 1
ATOM 902 N N . ARG A 1 117 ? 24.364 6.202 -51.266 1.00 51.12 117 ARG A N 1
ATOM 903 C CA . ARG A 1 117 ? 23.356 5.148 -51.331 1.00 51.12 117 ARG A CA 1
ATOM 904 C C . ARG A 1 117 ? 22.429 5.380 -50.153 1.00 51.12 117 ARG A C 1
ATOM 906 O O . ARG A 1 117 ? 22.818 5.167 -49.005 1.00 51.12 117 ARG A O 1
ATOM 913 N N . ASP A 1 118 ? 21.232 5.847 -50.476 1.00 41.16 118 ASP A N 1
ATOM 914 C CA . ASP A 1 118 ? 20.118 6.093 -49.572 1.00 41.16 118 ASP A CA 1
ATOM 915 C C . ASP A 1 118 ? 19.598 4.745 -49.043 1.00 41.16 118 ASP A C 1
ATOM 917 O O . ASP A 1 118 ? 18.514 4.266 -49.367 1.00 41.16 118 ASP A O 1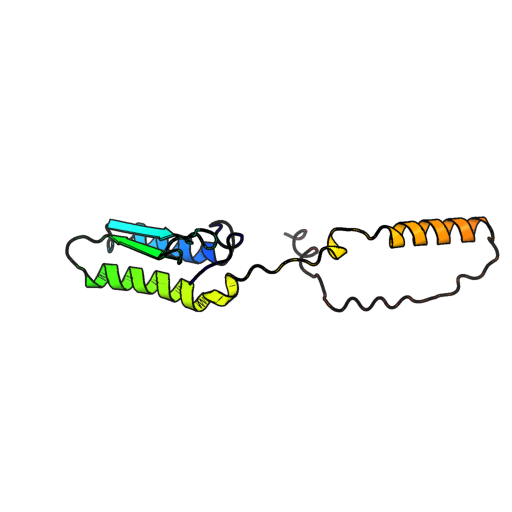
ATOM 921 N N . LEU A 1 119 ? 20.420 4.067 -48.241 1.00 43.47 119 LEU A N 1
ATOM 922 C CA . LEU A 1 119 ? 19.962 3.008 -47.359 1.00 43.47 119 LEU A CA 1
ATOM 923 C C . LEU A 1 119 ? 19.140 3.701 -46.277 1.00 43.47 119 LEU A C 1
ATOM 925 O O . LEU A 1 119 ? 19.647 4.042 -45.205 1.00 43.47 119 LEU A O 1
ATOM 929 N N . ARG A 1 120 ? 17.862 3.942 -46.597 1.00 32.50 120 ARG A N 1
ATOM 930 C CA . ARG A 1 120 ? 16.820 4.197 -45.608 1.00 32.50 120 ARG A CA 1
ATOM 931 C C . ARG A 1 120 ? 16.80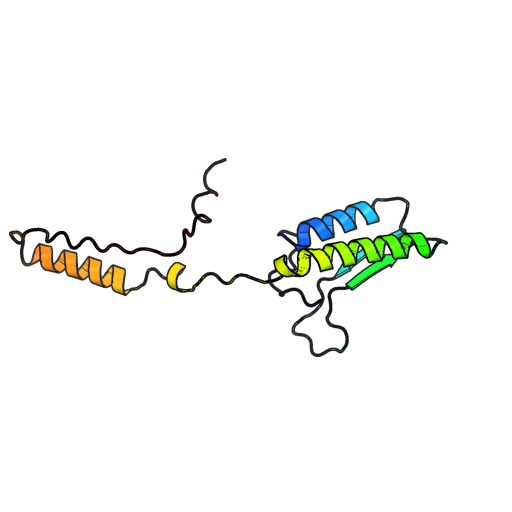3 2.994 -44.678 1.00 32.50 120 ARG A C 1
ATOM 933 O O . ARG A 1 120 ? 16.169 1.982 -44.957 1.00 32.50 120 ARG A O 1
ATOM 940 N N . PHE A 1 121 ? 17.522 3.103 -43.571 1.00 36.72 121 PHE A N 1
ATOM 941 C CA . PHE A 1 121 ? 17.270 2.261 -42.421 1.00 36.72 121 PHE A CA 1
ATOM 942 C C . PHE A 1 121 ? 15.950 2.744 -41.838 1.00 36.72 121 PHE A C 1
ATOM 944 O O . PHE A 1 121 ? 15.904 3.702 -41.070 1.00 36.72 121 PHE A O 1
ATOM 951 N N . THR A 1 122 ? 14.861 2.107 -42.251 1.00 32.12 122 THR A N 1
ATOM 952 C CA . THR A 1 122 ? 13.607 2.142 -41.512 1.00 32.12 122 THR A CA 1
ATOM 953 C C . THR A 1 122 ? 13.842 1.389 -40.207 1.00 32.12 122 THR A C 1
ATOM 955 O O . THR A 1 122 ? 13.507 0.217 -40.066 1.00 32.12 122 THR A O 1
ATOM 958 N N . SER A 1 123 ? 14.454 2.052 -39.224 1.00 37.53 123 SER A N 1
ATOM 959 C CA . SER A 1 123 ? 14.328 1.618 -37.840 1.00 37.53 123 SER A CA 1
ATOM 960 C C . SER A 1 123 ? 12.887 1.911 -37.432 1.00 37.53 123 SER A C 1
ATOM 962 O O . SER A 1 123 ? 12.567 2.988 -36.929 1.00 37.53 123 SER A O 1
ATOM 964 N N . ALA A 1 124 ? 11.990 0.969 -37.710 1.00 32.47 124 ALA A N 1
ATOM 965 C CA . ALA A 1 124 ? 10.736 0.891 -36.993 1.00 32.47 124 ALA A CA 1
ATOM 966 C C . ALA A 1 124 ? 11.089 0.548 -35.540 1.00 32.47 124 ALA A C 1
ATOM 968 O O . ALA A 1 124 ? 11.198 -0.619 -35.173 1.00 32.47 12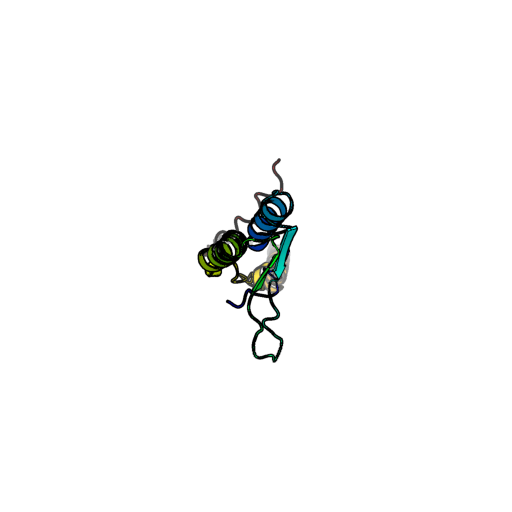4 ALA A O 1
ATOM 969 N N . SER A 1 125 ? 11.311 1.577 -34.720 1.00 36.84 125 SER A N 1
ATOM 970 C CA . SER A 1 125 ? 11.134 1.447 -33.279 1.00 36.84 125 SER A CA 1
ATOM 971 C C . SER A 1 125 ? 9.655 1.154 -33.059 1.00 36.84 125 SER A C 1
ATOM 973 O O . SER A 1 125 ? 8.824 2.061 -33.009 1.00 36.84 125 SER A O 1
ATOM 975 N N . TYR A 1 126 ? 9.310 -0.128 -32.976 1.00 33.53 126 TYR A N 1
ATOM 976 C CA . TYR A 1 126 ? 8.123 -0.528 -32.240 1.00 33.53 126 TYR A CA 1
ATOM 977 C C . TYR A 1 126 ? 8.290 0.007 -30.815 1.00 33.53 126 TYR A C 1
ATOM 979 O O . TYR A 1 126 ? 9.234 -0.356 -30.120 1.00 33.53 126 TYR A O 1
ATOM 987 N N . GLY A 1 127 ? 7.401 0.920 -30.426 1.00 34.19 127 GLY A N 1
ATOM 988 C CA . GLY A 1 127 ? 7.397 1.551 -29.110 1.00 34.19 127 GLY A CA 1
ATOM 989 C C . GLY A 1 127 ? 7.865 3.000 -29.153 1.00 34.19 127 GLY A C 1
ATOM 990 O O . GLY A 1 127 ? 9.035 3.305 -28.947 1.00 34.19 127 GLY A O 1
ATOM 991 N N . LYS A 1 128 ? 6.913 3.909 -29.381 1.00 34.69 128 LYS A N 1
ATOM 992 C CA . LYS A 1 128 ? 7.010 5.312 -28.978 1.00 34.69 128 LYS A CA 1
ATOM 993 C C . LYS A 1 128 ? 7.421 5.373 -27.500 1.00 34.69 128 LYS A C 1
ATOM 995 O O . LYS A 1 128 ? 6.576 5.219 -26.626 1.00 34.69 128 LYS A O 1
ATOM 1000 N N . CYS A 1 129 ? 8.694 5.629 -27.214 1.00 32.94 129 CYS A N 1
ATOM 1001 C CA . CYS A 1 129 ? 9.087 6.201 -25.933 1.00 32.94 129 CYS A CA 1
ATOM 1002 C C . CYS A 1 129 ? 8.731 7.695 -25.992 1.00 32.94 129 CYS A C 1
ATOM 1004 O O . CYS A 1 129 ? 9.566 8.547 -26.276 1.00 32.94 129 CYS A O 1
ATOM 1006 N N . THR A 1 130 ? 7.442 8.009 -25.843 1.00 39.12 130 THR A N 1
ATOM 1007 C CA . THR A 1 130 ? 6.921 9.388 -25.809 1.00 39.12 130 THR A CA 1
ATOM 1008 C C . THR A 1 130 ? 7.237 10.099 -24.496 1.00 39.12 130 THR A C 1
ATOM 1010 O O . THR A 1 130 ? 7.072 11.307 -24.404 1.00 39.12 130 THR A O 1
ATOM 1013 N N . ARG A 1 131 ? 7.739 9.393 -23.476 1.00 36.16 131 ARG A N 1
ATOM 1014 C CA . ARG A 1 131 ? 7.840 9.950 -22.123 1.00 36.16 131 ARG A CA 1
ATOM 1015 C C . ARG A 1 131 ? 8.988 10.938 -21.905 1.00 36.16 131 ARG A C 1
ATOM 1017 O O . ARG A 1 131 ? 8.945 11.675 -20.930 1.00 36.16 131 ARG A O 1
ATOM 1024 N N . CYS A 1 132 ? 9.982 10.989 -22.793 1.00 35.44 132 CYS A N 1
ATOM 1025 C CA . CYS A 1 132 ? 11.113 11.912 -22.638 1.00 35.44 132 CYS A CA 1
ATOM 1026 C C . CYS A 1 132 ? 10.919 13.279 -23.315 1.00 35.44 132 CYS A C 1
ATOM 1028 O O . CYS A 1 132 ? 11.756 14.149 -23.105 1.00 35.44 132 CYS A O 1
ATOM 1030 N N . PHE A 1 133 ? 9.862 13.489 -24.112 1.00 28.42 133 PHE A N 1
ATOM 1031 C CA . PHE A 1 133 ? 9.666 14.761 -24.828 1.00 28.42 133 PHE A CA 1
ATOM 1032 C C . PHE A 1 133 ? 8.592 15.678 -24.216 1.00 28.42 133 PHE A C 1
ATOM 1034 O O . PHE A 1 133 ? 8.611 16.875 -24.481 1.00 28.42 133 PHE A O 1
ATOM 1041 N N . ASP A 1 134 ? 7.723 15.164 -23.338 1.00 34.09 134 ASP A N 1
ATOM 1042 C CA . ASP A 1 134 ? 6.625 15.955 -22.754 1.00 34.09 134 ASP A CA 1
ATOM 1043 C C . ASP A 1 134 ? 7.009 16.727 -21.470 1.00 34.09 134 ASP A C 1
ATOM 1045 O O . ASP A 1 134 ? 6.201 17.495 -20.959 1.00 34.09 134 ASP A O 1
ATOM 1049 N N . SER A 1 135 ? 8.233 16.585 -20.938 1.00 36.19 135 SER A N 1
ATOM 1050 C CA . SER A 1 135 ? 8.656 17.278 -19.700 1.00 36.19 135 SER A CA 1
ATOM 1051 C C . SER A 1 135 ? 9.496 18.548 -19.916 1.00 36.19 135 SER A C 1
ATOM 1053 O O . SER A 1 135 ? 10.142 19.017 -18.982 1.00 36.19 135 SER A O 1
ATOM 1055 N N . MET A 1 136 ? 9.522 19.105 -21.129 1.00 34.66 136 MET A N 1
ATOM 1056 C CA . MET A 1 136 ? 10.165 20.398 -21.436 1.00 34.66 136 MET A CA 1
ATOM 1057 C C . MET A 1 136 ? 9.175 21.370 -22.092 1.00 34.66 136 MET A C 1
ATOM 1059 O O . MET A 1 136 ? 9.489 22.037 -23.075 1.00 34.66 136 MET A O 1
ATOM 1063 N N . GLY A 1 137 ? 7.961 21.437 -21.546 1.00 40.16 137 GLY A N 1
ATOM 1064 C CA . GLY A 1 137 ? 6.911 22.335 -22.015 1.00 40.16 137 GLY A CA 1
ATOM 1065 C C . GLY A 1 137 ? 5.840 22.590 -20.961 1.00 40.16 137 GLY A C 1
ATOM 1066 O O . GLY A 1 137 ? 4.734 22.072 -21.080 1.00 40.16 137 GLY A O 1
ATOM 1067 N N . SER A 1 138 ? 6.176 23.397 -19.955 1.00 35.88 138 SER A N 1
ATOM 1068 C CA . SER A 1 138 ? 5.247 24.235 -19.180 1.00 35.88 138 SER A CA 1
ATOM 1069 C C . SER A 1 138 ? 6.038 25.316 -18.460 1.00 35.88 138 SER A C 1
ATOM 1071 O O . SER A 1 138 ? 6.929 24.917 -17.674 1.00 35.88 138 SER A O 1
#

Radius of gyration: 26.1 Å; Cα contacts (8 Å, |Δi|>4): 128; chains: 1; bounding box: 55×39×76 Å